Protein AF-A0A091I4J6-F1 (afdb_monomer_lite)

Organism: Calypte anna (NCBI:txid9244)

Secondary structure (DSSP, 8-state):
--S----GGG--EEEEEEPS-SS-SS-EEEEEEEETTEEEEEEE-TTS-HHHHHHHHHHHHHHHHHHTTB-TTSS-B---HHHHHHHHHHHSGGG------HHHHHHHHTT-

Radius of gyration: 14.86 Å; chains: 1; bounding box: 45×29×33 Å

pLDDT: mean 83.04, std 12.64, range [34.03, 96.19]

InterPro domains:
  IPR029392 AP-5 complex subunit sigma-1 [PF15001] (3-112)
  IPR029392 AP-5 complex subunit sigma-1 [PTHR16120] (7-112)

Structure (mmCIF, N/CA/C/O backbone):
data_AF-A0A091I4J6-F1
#
_entry.id   AF-A0A091I4J6-F1
#
loop_
_atom_site.group_PDB
_atom_site.id
_atom_site.type_symbol
_atom_site.label_atom_id
_atom_site.label_alt_id
_atom_site.label_comp_id
_atom_site.label_asym_id
_atom_site.label_entity_id
_atom_site.label_seq_id
_atom_site.pdbx_PDB_ins_code
_atom_site.Cartn_x
_atom_site.Cartn_y
_atom_site.Cartn_z
_atom_site.occupancy
_atom_site.B_iso_or_equiv
_atom_site.auth_seq_id
_atom_site.auth_comp_id
_atom_site.auth_asym_id
_atom_site.auth_atom_id
_atom_site.pdbx_PDB_model_num
ATOM 1 N N . LEU A 1 1 ? 25.527 3.847 -18.966 1.00 34.03 1 LEU A N 1
ATOM 2 C CA . LEU A 1 1 ? 24.719 3.514 -17.774 1.00 34.03 1 LEU A CA 1
ATOM 3 C C . LEU A 1 1 ? 23.432 4.303 -17.915 1.00 34.03 1 LEU A C 1
ATOM 5 O O . LEU A 1 1 ? 23.521 5.514 -17.745 1.00 34.03 1 LEU A O 1
ATOM 9 N N . PRO A 1 2 ? 22.308 3.739 -18.378 1.00 42.44 2 PRO A N 1
ATOM 10 C CA . PRO A 1 2 ? 21.125 4.561 -18.486 1.00 42.44 2 PRO A CA 1
ATOM 11 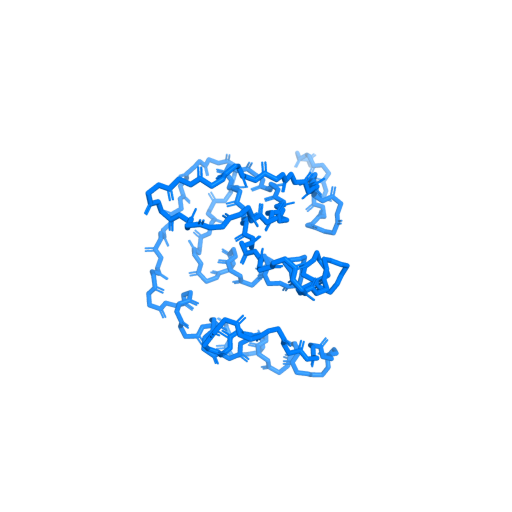C C . PRO A 1 2 ? 20.493 4.675 -17.099 1.00 42.44 2 PRO A C 1
ATOM 13 O O . PRO A 1 2 ? 20.138 3.674 -16.489 1.00 42.44 2 PRO A O 1
ATOM 16 N N . GLU A 1 3 ? 20.422 5.931 -16.673 1.00 41.00 3 GLU A N 1
ATOM 17 C CA . GLU A 1 3 ? 19.513 6.513 -15.685 1.00 41.00 3 GLU A CA 1
ATOM 18 C C . GLU A 1 3 ? 19.781 6.151 -14.220 1.00 41.00 3 GLU A C 1
ATOM 20 O O . GLU A 1 3 ? 19.926 4.995 -13.833 1.00 41.00 3 GLU A O 1
ATOM 25 N N . GLY A 1 4 ? 19.951 7.205 -13.414 1.00 44.16 4 GLY A N 1
ATOM 26 C CA . GLY A 1 4 ? 20.346 7.123 -12.014 1.00 44.16 4 GLY A CA 1
ATOM 27 C C . GLY A 1 4 ? 19.477 6.141 -11.244 1.00 44.16 4 GLY A C 1
ATOM 28 O O . GLY A 1 4 ? 18.297 5.985 -11.536 1.00 44.16 4 GLY A O 1
ATOM 29 N N . SER A 1 5 ? 20.081 5.472 -10.268 1.00 50.94 5 SER A N 1
ATOM 30 C CA . SER A 1 5 ? 19.414 4.591 -9.315 1.00 50.94 5 SER A CA 1
ATOM 31 C C . SER A 1 5 ? 18.212 5.300 -8.687 1.00 50.94 5 SER A C 1
ATOM 33 O O . SER A 1 5 ? 18.366 5.996 -7.685 1.00 50.94 5 SER A O 1
ATOM 35 N N . LEU A 1 6 ? 17.032 5.166 -9.298 1.00 60.72 6 LEU A N 1
ATOM 36 C CA . LEU A 1 6 ? 15.790 5.723 -8.781 1.00 60.72 6 LEU A CA 1
ATOM 37 C C . LEU A 1 6 ? 15.531 5.034 -7.445 1.00 60.72 6 LEU A C 1
ATOM 39 O O . LEU A 1 6 ? 15.201 3.849 -7.390 1.00 60.72 6 LEU A O 1
ATOM 43 N N . SER A 1 7 ? 15.755 5.765 -6.357 1.00 75.56 7 SER A N 1
ATOM 44 C CA . SER A 1 7 ? 15.525 5.256 -5.017 1.00 75.56 7 SER A CA 1
ATOM 45 C C . SER A 1 7 ? 14.042 5.342 -4.715 1.00 75.56 7 SER A C 1
ATOM 47 O O . SER A 1 7 ? 13.446 6.417 -4.774 1.00 75.56 7 SER A O 1
ATOM 49 N N . LEU A 1 8 ? 13.437 4.226 -4.316 1.00 77.06 8 LEU A N 1
ATOM 50 C CA . LEU A 1 8 ? 12.045 4.238 -3.878 1.00 77.06 8 LEU A CA 1
ATOM 51 C C . LEU A 1 8 ? 11.820 5.130 -2.643 1.00 77.06 8 LEU A C 1
ATOM 53 O O . LEU A 1 8 ? 10.703 5.572 -2.387 1.00 77.06 8 LEU A O 1
ATOM 57 N N . GLN A 1 9 ? 12.881 5.421 -1.880 1.00 76.12 9 GLN A N 1
ATOM 58 C CA . GLN A 1 9 ? 12.812 6.362 -0.761 1.00 76.12 9 GLN A CA 1
ATOM 59 C C . GLN A 1 9 ? 12.543 7.796 -1.231 1.00 76.12 9 GLN A C 1
ATOM 61 O O . GLN A 1 9 ? 11.864 8.543 -0.530 1.00 76.12 9 GLN A O 1
ATOM 66 N N . GLU A 1 10 ? 13.022 8.148 -2.423 1.00 83.00 10 GLU A N 1
ATOM 67 C CA . GLU A 1 10 ? 12.897 9.471 -3.043 1.00 83.00 10 GLU A CA 1
ATOM 68 C C . GLU A 1 10 ? 11.701 9.550 -4.002 1.00 83.00 10 GLU A C 1
ATOM 70 O O . GLU A 1 10 ? 11.476 10.580 -4.636 1.00 83.00 10 GLU A O 1
ATOM 75 N N . ALA A 1 11 ? 10.917 8.471 -4.099 1.00 88.06 11 ALA A N 1
ATOM 76 C CA . ALA A 1 11 ? 9.726 8.423 -4.926 1.00 88.06 11 ALA A CA 1
ATOM 77 C C . ALA A 1 11 ? 8.771 9.582 -4.572 1.00 88.06 11 ALA A C 1
ATOM 79 O O . ALA A 1 11 ? 8.515 9.819 -3.375 1.00 88.06 11 ALA A O 1
ATOM 80 N N . PRO A 1 12 ? 8.234 10.298 -5.582 1.00 91.75 12 PRO A N 1
ATOM 81 C CA . PRO A 1 12 ? 7.245 11.338 -5.358 1.00 91.75 12 PRO A CA 1
ATOM 82 C C . PRO A 1 12 ? 6.026 10.747 -4.660 1.00 91.75 12 PRO A C 1
ATOM 84 O O . PRO A 1 12 ? 5.597 9.629 -4.941 1.00 91.75 12 PRO A O 1
ATOM 87 N N . GLY A 1 13 ? 5.460 11.514 -3.745 1.00 92.81 13 GLY A N 1
ATOM 88 C CA . GLY A 1 13 ? 4.296 11.112 -2.980 1.00 92.81 13 GLY A CA 1
ATOM 89 C C . GLY A 1 13 ? 3.746 12.282 -2.191 1.00 92.81 13 GLY A C 1
ATOM 90 O O . GLY A 1 13 ? 4.322 13.372 -2.184 1.00 92.81 13 GLY A O 1
ATOM 91 N N . GLY A 1 14 ? 2.627 12.054 -1.527 1.00 94.50 14 GLY A N 1
ATOM 92 C CA . GLY A 1 14 ? 1.982 13.077 -0.728 1.00 94.50 14 GLY A CA 1
ATOM 93 C C . GLY A 1 14 ? 0.687 12.593 -0.112 1.00 94.50 14 GLY A C 1
ATOM 94 O O . GLY A 1 14 ? 0.395 11.399 -0.072 1.00 94.50 14 GLY A O 1
ATOM 95 N N . VAL A 1 15 ? -0.100 13.555 0.358 1.00 95.12 15 VAL A N 1
ATOM 96 C CA . VAL A 1 15 ? -1.387 13.306 0.998 1.00 95.12 15 VAL A CA 1
ATOM 97 C C . VAL A 1 15 ? -2.455 14.168 0.341 1.00 95.12 15 VAL A C 1
ATOM 99 O O . VAL A 1 15 ? -2.225 15.340 0.047 1.00 95.12 15 VAL A O 1
ATOM 102 N N . PHE A 1 16 ? -3.637 13.600 0.133 1.00 94.44 16 PHE A N 1
ATOM 103 C CA . PHE A 1 16 ? -4.837 14.344 -0.238 1.00 94.44 16 PHE A CA 1
ATOM 104 C C . PHE A 1 16 ? -6.051 13.833 0.541 1.00 94.44 16 PHE A C 1
ATOM 106 O O . PHE A 1 16 ? -5.980 12.837 1.259 1.00 94.44 16 PHE A O 1
ATOM 113 N N . GLN A 1 17 ? -7.170 14.549 0.439 1.00 93.44 17 GLN A N 1
ATOM 114 C CA . GLN A 1 17 ? -8.428 14.166 1.077 1.00 93.44 17 GLN A CA 1
ATOM 115 C C . GLN A 1 17 ? -9.470 13.844 0.016 1.00 93.44 17 GLN A C 1
ATOM 117 O O . GLN A 1 17 ? -9.613 14.582 -0.959 1.00 93.44 17 GLN A O 1
ATOM 122 N N . LEU A 1 18 ? -10.212 12.765 0.234 1.00 92.06 18 LEU A N 1
ATOM 123 C CA . LEU A 1 18 ? -11.387 12.418 -0.544 1.00 92.06 18 LEU A CA 1
ATOM 124 C C . LEU A 1 18 ? -12.638 12.924 0.183 1.00 92.06 18 LEU A C 1
ATOM 126 O O . LEU A 1 18 ? -12.763 12.722 1.398 1.00 92.06 18 LEU A O 1
ATOM 130 N N . PRO A 1 19 ? -13.562 13.604 -0.519 1.00 91.75 19 PRO A N 1
ATOM 131 C CA . PRO A 1 19 ? -14.849 13.947 0.063 1.00 91.75 19 PRO A CA 1
ATOM 132 C C . PRO A 1 19 ? -15.663 12.671 0.345 1.00 91.75 19 PRO A C 1
ATOM 134 O O . PRO A 1 19 ? -15.413 11.643 -0.287 1.00 91.75 19 PRO A O 1
ATOM 137 N N . PRO A 1 20 ? -16.655 12.737 1.250 1.00 93.38 20 PRO A N 1
ATOM 138 C CA . PRO A 1 20 ? -17.612 11.651 1.425 1.00 93.38 20 PRO A CA 1
ATOM 139 C C . PRO A 1 20 ? -18.301 11.297 0.100 1.00 93.38 20 PRO A C 1
ATOM 141 O O . PRO A 1 20 ? -18.667 12.192 -0.666 1.00 93.38 20 PRO A O 1
ATOM 144 N N . GLY A 1 21 ? -18.503 10.009 -0.149 1.00 91.19 21 GLY A N 1
ATOM 145 C CA . GLY A 1 21 ? -19.170 9.483 -1.337 1.00 91.19 21 GLY A CA 1
ATOM 146 C C . GLY A 1 21 ? -19.559 8.016 -1.166 1.00 91.19 21 GLY A C 1
ATOM 147 O O . GLY A 1 21 ? -19.424 7.452 -0.084 1.00 91.19 21 GLY A O 1
ATOM 148 N N . ASP A 1 22 ? -20.017 7.382 -2.244 1.00 84.38 22 ASP A N 1
ATOM 149 C CA . ASP A 1 22 ? -20.579 6.023 -2.174 1.00 84.38 22 ASP A CA 1
ATOM 150 C C . ASP A 1 22 ? -19.562 4.959 -1.725 1.00 84.38 22 ASP A C 1
ATOM 152 O O . ASP A 1 22 ? -19.928 3.997 -1.055 1.00 84.38 22 ASP A O 1
ATOM 156 N N . LEU A 1 23 ? -18.278 5.138 -2.062 1.00 85.56 23 LEU A N 1
ATOM 157 C CA . LEU A 1 23 ? -17.202 4.224 -1.650 1.00 85.56 23 LEU A CA 1
ATOM 158 C C . LEU A 1 23 ? -16.725 4.475 -0.214 1.00 85.56 23 LEU A C 1
ATOM 160 O O . LEU A 1 23 ? -16.342 3.536 0.479 1.00 85.56 23 LEU A O 1
ATOM 164 N N . PHE A 1 24 ? -16.748 5.734 0.230 1.00 89.06 24 PHE A N 1
ATOM 165 C CA . PHE A 1 24 ? -16.282 6.150 1.551 1.00 89.06 24 PHE A CA 1
ATOM 166 C C . PHE A 1 24 ? -17.324 7.085 2.175 1.00 89.06 24 PHE A C 1
ATOM 168 O O . PHE A 1 24 ? -17.393 8.257 1.799 1.00 89.06 24 PHE A O 1
ATOM 175 N N . PRO A 1 25 ? -18.140 6.613 3.136 1.00 87.94 25 PRO A N 1
ATOM 176 C CA . PRO A 1 25 ? -19.250 7.397 3.687 1.00 87.94 25 PRO A CA 1
ATOM 177 C C . PRO A 1 25 ? -18.785 8.604 4.513 1.00 87.94 25 PRO A C 1
ATOM 179 O O . PRO A 1 25 ? -19.579 9.482 4.847 1.00 87.94 25 PRO A O 1
ATOM 182 N N . GLN A 1 26 ? -17.500 8.651 4.860 1.00 90.12 26 GLN A N 1
ATOM 183 C CA . GLN A 1 26 ? -16.874 9.738 5.596 1.00 90.12 26 GLN A CA 1
ATOM 184 C C . GLN A 1 26 ? -15.776 10.383 4.754 1.00 90.12 26 GLN A C 1
ATOM 186 O O . GLN A 1 26 ? -15.354 9.858 3.728 1.00 90.12 26 GLN A O 1
ATOM 191 N N . ARG A 1 27 ? -15.309 11.552 5.195 1.00 89.69 27 ARG A N 1
ATOM 192 C CA . ARG A 1 27 ? -14.141 12.186 4.590 1.00 89.69 27 ARG A CA 1
ATOM 193 C C . ARG A 1 27 ? -12.915 11.344 4.915 1.00 89.69 27 ARG A C 1
ATOM 195 O O . ARG A 1 27 ? -12.610 11.156 6.087 1.00 89.69 27 ARG A O 1
ATOM 202 N N . THR A 1 28 ? -12.182 10.928 3.895 1.00 93.00 28 THR A N 1
ATOM 203 C CA . THR A 1 28 ? -11.062 9.998 4.063 1.00 93.00 28 THR A CA 1
ATOM 204 C C . THR A 1 28 ? -9.770 10.643 3.605 1.00 93.00 28 THR A C 1
ATOM 206 O O . THR A 1 28 ? -9.762 11.499 2.717 1.00 93.00 28 THR A O 1
ATOM 209 N N . ARG A 1 29 ? -8.658 10.277 4.235 1.00 94.50 29 ARG A N 1
ATOM 210 C CA . ARG A 1 29 ? -7.342 10.817 3.893 1.00 94.50 29 ARG A CA 1
ATOM 211 C C . ARG A 1 29 ? -6.564 9.742 3.161 1.00 94.50 29 ARG A C 1
ATOM 213 O O . ARG A 1 29 ? -6.602 8.583 3.548 1.00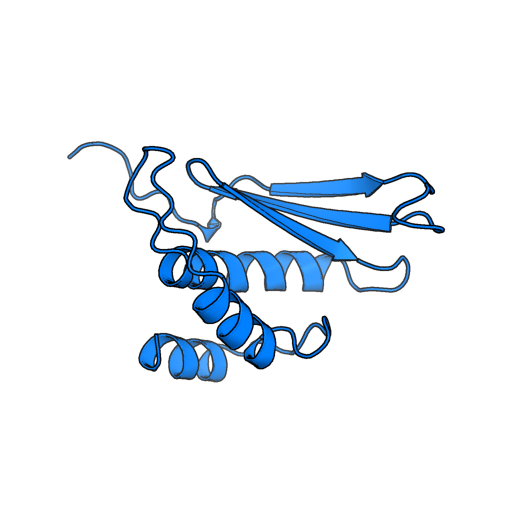 94.50 29 ARG A O 1
ATOM 220 N N . VAL A 1 30 ? -5.879 10.126 2.097 1.00 95.62 30 VAL A N 1
ATOM 221 C CA . VAL A 1 30 ? -5.128 9.197 1.261 1.00 95.62 30 VAL A CA 1
ATOM 222 C C . VAL A 1 30 ? -3.682 9.636 1.255 1.00 95.62 30 VAL A C 1
ATO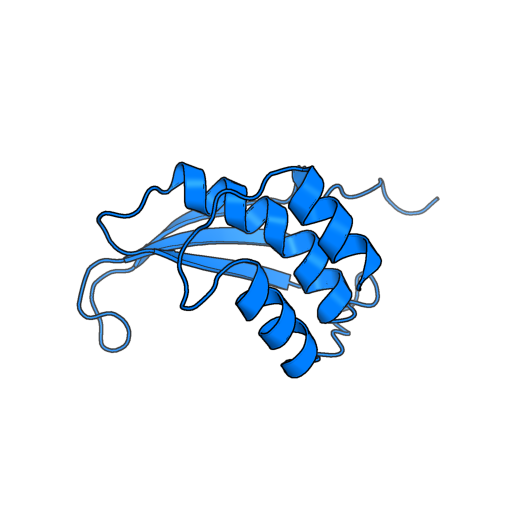M 224 O O . VAL A 1 30 ? -3.381 10.750 0.826 1.00 95.62 30 VAL A O 1
ATOM 227 N N . THR A 1 31 ? -2.796 8.762 1.720 1.00 96.12 31 THR A N 1
ATOM 228 C CA . THR A 1 31 ? -1.362 8.892 1.462 1.00 96.12 31 THR A CA 1
ATOM 229 C C . THR A 1 31 ? -1.007 8.065 0.240 1.00 96.12 31 THR A C 1
ATOM 231 O O . THR A 1 31 ? -1.529 6.966 0.054 1.00 96.12 31 THR A O 1
ATOM 234 N N . TRP A 1 32 ? -0.154 8.598 -0.622 1.00 96.19 32 TRP A N 1
ATOM 235 C CA . TRP A 1 32 ? 0.230 7.937 -1.857 1.00 96.19 32 TRP A CA 1
ATOM 236 C C . TRP A 1 32 ? 1.706 8.154 -2.169 1.00 96.19 32 TRP A C 1
ATOM 238 O O . TRP A 1 32 ? 2.318 9.138 -1.748 1.00 96.19 32 TRP A O 1
ATOM 248 N N . LEU A 1 33 ? 2.267 7.240 -2.952 1.00 94.75 33 LEU A N 1
ATOM 249 C CA . LEU A 1 33 ? 3.546 7.416 -3.625 1.00 94.75 33 LEU A CA 1
ATOM 250 C C . LEU A 1 33 ? 3.479 6.819 -5.024 1.00 94.75 33 LEU A C 1
ATOM 252 O O . LEU A 1 33 ? 2.722 5.884 -5.271 1.00 94.75 33 LEU A O 1
ATOM 256 N N . SER A 1 34 ? 4.282 7.349 -5.936 1.00 90.75 34 SER A N 1
ATOM 257 C CA . SER A 1 34 ? 4.377 6.877 -7.312 1.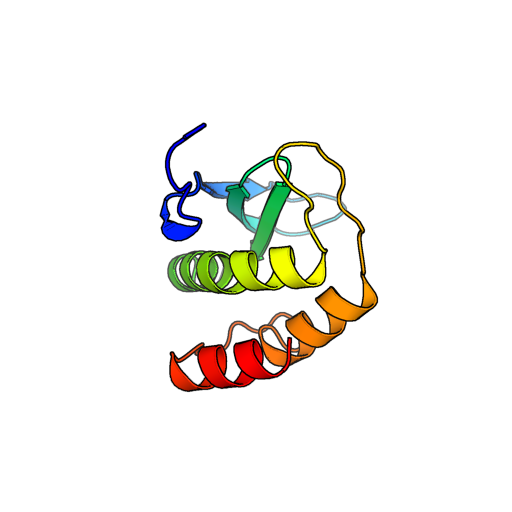00 90.75 34 SER A CA 1
ATOM 258 C C . SER A 1 34 ? 5.812 6.504 -7.634 1.00 90.75 34 SER A C 1
ATOM 260 O O . SER A 1 34 ? 6.734 7.269 -7.363 1.00 90.75 34 SER A O 1
ATOM 262 N N . PHE A 1 35 ? 6.005 5.345 -8.252 1.00 86.38 35 PHE A N 1
ATOM 263 C CA . PHE A 1 35 ? 7.310 4.884 -8.702 1.00 86.38 35 PHE A CA 1
ATOM 264 C C . PHE A 1 35 ? 7.173 4.099 -10.008 1.00 86.38 35 PHE A C 1
ATOM 266 O O . PHE A 1 35 ? 6.342 3.196 -10.113 1.00 86.38 35 PHE A O 1
ATOM 273 N N . LEU A 1 36 ? 7.993 4.445 -11.007 1.00 83.44 36 LEU A N 1
ATOM 274 C CA . LEU A 1 36 ? 7.844 3.969 -12.389 1.00 83.44 36 LEU A CA 1
ATOM 275 C C . LEU A 1 36 ? 6.405 4.203 -12.895 1.00 83.44 36 LEU A C 1
ATOM 277 O O . LEU A 1 36 ? 5.903 5.320 -12.801 1.00 83.44 36 LEU A O 1
ATOM 281 N N . ALA A 1 37 ? 5.743 3.166 -13.415 1.00 80.88 37 ALA A N 1
ATOM 282 C CA . ALA A 1 37 ? 4.374 3.216 -13.929 1.00 80.88 37 ALA A CA 1
ATOM 283 C C . ALA A 1 37 ? 3.297 2.875 -12.874 1.00 80.88 37 ALA A C 1
ATOM 285 O O . ALA A 1 37 ? 2.147 2.632 -13.236 1.00 80.88 37 ALA A O 1
ATOM 286 N N . LEU A 1 38 ? 3.654 2.818 -11.586 1.00 84.31 38 LEU A N 1
ATOM 287 C CA . LEU A 1 38 ? 2.744 2.441 -10.505 1.00 84.31 38 LEU A CA 1
ATOM 288 C C . LEU A 1 38 ? 2.555 3.559 -9.486 1.00 84.31 38 LEU A C 1
ATOM 290 O O . LEU A 1 38 ? 3.500 4.256 -9.120 1.00 84.31 38 LEU A O 1
ATOM 294 N N . ALA A 1 39 ? 1.334 3.642 -8.965 1.00 90.00 39 ALA A N 1
ATOM 295 C CA . ALA A 1 39 ? 1.009 4.401 -7.772 1.00 90.00 39 ALA A CA 1
ATOM 296 C C . ALA A 1 39 ? 0.521 3.445 -6.680 1.00 90.00 39 ALA A C 1
ATOM 298 O O . ALA A 1 39 ? -0.318 2.579 -6.923 1.00 90.00 39 ALA A O 1
ATOM 299 N N . PHE A 1 40 ? 1.045 3.625 -5.475 1.00 91.81 40 PHE A N 1
ATOM 300 C CA . PHE A 1 40 ? 0.589 2.955 -4.267 1.00 91.81 40 PHE A CA 1
ATOM 301 C C . PHE A 1 40 ? -0.154 3.974 -3.415 1.00 91.81 40 PHE A C 1
ATOM 303 O O . PHE A 1 40 ? 0.299 5.112 -3.288 1.00 91.81 40 PHE A O 1
ATOM 310 N N . ALA A 1 41 ? -1.274 3.574 -2.821 1.00 95.00 41 ALA A N 1
ATOM 311 C CA . ALA A 1 41 ? -2.064 4.432 -1.952 1.00 95.00 41 ALA A CA 1
ATOM 312 C C . ALA A 1 41 ? -2.532 3.662 -0.715 1.00 95.00 41 ALA A C 1
ATOM 314 O O . ALA A 1 41 ? -2.961 2.515 -0.828 1.00 95.00 41 ALA A O 1
ATOM 315 N N . LEU A 1 42 ? -2.470 4.310 0.448 1.00 94.69 42 LEU A N 1
ATOM 316 C CA . LEU A 1 42 ? -3.165 3.879 1.657 1.00 94.69 42 LEU A CA 1
ATOM 317 C C . LEU A 1 42 ? -4.287 4.861 1.944 1.00 94.69 42 LEU A C 1
ATOM 319 O O . LEU A 1 42 ? -4.085 6.078 1.989 1.00 94.69 42 LEU A O 1
ATOM 323 N N . ILE A 1 43 ? -5.469 4.295 2.120 1.00 94.19 43 ILE A N 1
ATOM 324 C CA . ILE A 1 43 ? -6.689 5.007 2.452 1.00 94.19 43 ILE A CA 1
ATOM 325 C C . ILE A 1 43 ? -6.850 4.885 3.960 1.00 94.19 43 ILE A C 1
ATOM 327 O O . ILE A 1 43 ? -6.913 3.773 4.475 1.00 94.19 43 ILE A O 1
ATOM 331 N N . CYS A 1 44 ? -6.864 6.023 4.643 1.00 93.06 44 CYS A N 1
ATOM 332 C CA . CYS A 1 44 ? -6.825 6.094 6.092 1.00 93.06 44 CYS A CA 1
ATOM 333 C C . CYS A 1 44 ? -8.059 6.794 6.654 1.00 93.06 44 CYS A C 1
ATOM 335 O O . CYS A 1 44 ? -8.470 7.858 6.163 1.00 93.06 44 CYS A O 1
ATOM 337 N N . ASP A 1 45 ? -8.578 6.248 7.746 1.00 89.38 45 ASP A N 1
ATOM 338 C CA . ASP A 1 45 ? -9.658 6.840 8.520 1.00 89.38 45 ASP A CA 1
ATOM 339 C C . ASP A 1 45 ? -9.237 8.200 9.116 1.00 89.38 45 ASP A C 1
ATOM 341 O O . ASP A 1 45 ? -8.041 8.503 9.249 1.00 89.38 45 ASP A O 1
ATOM 345 N N . PRO A 1 46 ? -10.195 9.074 9.482 1.00 85.88 46 PRO A N 1
ATOM 346 C CA . PRO A 1 46 ? -9.906 10.409 10.016 1.00 85.88 46 PRO A CA 1
ATOM 347 C C . PRO A 1 46 ? -8.992 10.425 11.248 1.00 85.88 46 PRO A C 1
ATOM 349 O O . PRO A 1 46 ? -8.197 11.352 11.400 1.00 85.88 46 PRO A O 1
ATOM 352 N N . GLU A 1 47 ? -9.072 9.389 12.083 1.00 88.44 47 GLU A N 1
ATOM 353 C CA . GLU A 1 47 ? -8.360 9.297 13.365 1.00 88.44 47 GLU A CA 1
ATOM 354 C C . GLU A 1 47 ? -6.965 8.667 13.244 1.00 88.44 47 GLU A C 1
ATOM 356 O O . GLU A 1 47 ? -6.156 8.733 14.170 1.00 88.44 47 GLU A O 1
ATOM 361 N N . GLU A 1 48 ? -6.649 8.057 12.101 1.00 89.88 48 GLU A N 1
ATOM 362 C CA . GLU A 1 48 ? -5.376 7.366 11.920 1.00 89.88 48 GLU A CA 1
ATOM 363 C C . GLU A 1 48 ? -4.179 8.326 11.840 1.00 89.88 48 GLU A C 1
ATOM 365 O O . GLU A 1 48 ? -4.278 9.509 11.494 1.00 89.88 48 GLU A O 1
ATOM 370 N N . ASN A 1 49 ? -2.989 7.822 12.148 1.00 91.12 49 ASN A N 1
ATOM 371 C CA . ASN A 1 49 ? -1.778 8.629 12.083 1.00 91.12 49 ASN A CA 1
ATOM 372 C C . ASN A 1 49 ? -1.237 8.677 10.642 1.00 91.12 49 ASN A C 1
ATOM 374 O O . ASN A 1 49 ? -0.648 7.710 10.166 1.00 91.12 49 ASN A O 1
ATOM 378 N N . LEU A 1 50 ? -1.386 9.819 9.959 1.00 91.06 50 LEU A N 1
ATOM 379 C CA . LEU A 1 50 ? -0.911 9.977 8.576 1.00 91.06 50 LEU A CA 1
ATOM 380 C C . LEU A 1 50 ? 0.598 9.828 8.422 1.00 91.06 50 LEU A C 1
ATOM 382 O O . LEU A 1 50 ? 1.050 9.239 7.447 1.00 91.06 50 LEU A O 1
ATOM 386 N N . SER A 1 51 ? 1.384 10.329 9.375 1.00 90.44 51 SER A N 1
ATOM 387 C CA . SER A 1 51 ? 2.840 10.198 9.306 1.00 90.44 51 SER A CA 1
ATOM 388 C C . SER A 1 51 ? 3.259 8.732 9.404 1.00 90.44 51 SER A C 1
ATOM 390 O O . SER A 1 51 ? 4.172 8.299 8.703 1.00 90.44 51 SER A O 1
ATOM 392 N N . LEU A 1 52 ? 2.559 7.942 10.226 1.00 90.81 52 LEU A N 1
ATOM 393 C CA . LEU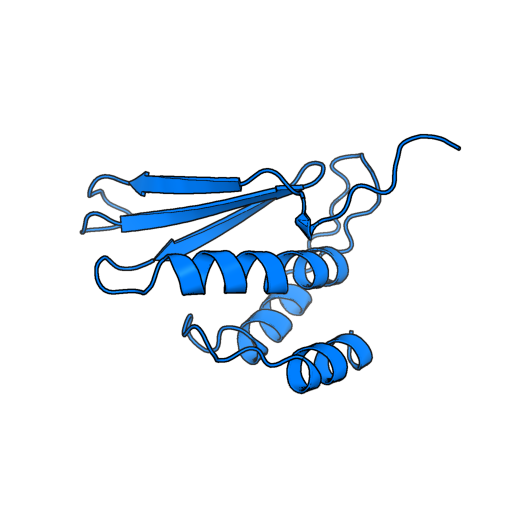 A 1 52 ? 2.745 6.494 10.264 1.00 90.81 52 LEU A CA 1
ATOM 394 C C . LEU A 1 52 ? 2.323 5.841 8.944 1.00 90.81 52 LEU A C 1
ATOM 396 O O . LEU A 1 52 ? 3.052 4.982 8.450 1.00 90.81 52 LEU A O 1
ATOM 400 N N . ALA A 1 53 ? 1.203 6.262 8.353 1.00 92.88 53 ALA A N 1
ATOM 401 C CA . ALA A 1 53 ? 0.726 5.739 7.075 1.00 92.88 53 ALA A CA 1
ATOM 402 C C . ALA A 1 53 ? 1.722 6.002 5.940 1.00 92.88 53 ALA A C 1
ATOM 404 O O . ALA A 1 53 ? 2.062 5.087 5.196 1.00 92.88 53 ALA A O 1
ATOM 405 N N . GLU A 1 54 ? 2.272 7.214 5.853 1.00 91.69 54 GLU A N 1
ATOM 406 C CA . GLU A 1 54 ? 3.310 7.568 4.881 1.00 91.69 54 GLU A CA 1
ATOM 407 C C . GLU A 1 54 ? 4.564 6.698 5.038 1.00 91.69 54 GLU A C 1
ATOM 409 O O . GLU A 1 54 ? 5.073 6.137 4.064 1.00 91.69 54 GLU A O 1
ATOM 414 N N . ILE A 1 55 ? 5.062 6.549 6.272 1.00 90.06 55 ILE A N 1
ATOM 415 C CA . ILE A 1 55 ? 6.233 5.711 6.567 1.00 90.06 55 ILE A CA 1
ATOM 416 C C . ILE A 1 55 ? 5.947 4.247 6.224 1.00 90.06 55 ILE A C 1
ATOM 418 O O . ILE A 1 55 ? 6.810 3.561 5.672 1.00 90.06 55 ILE A O 1
ATOM 422 N N . THR A 1 56 ? 4.747 3.770 6.545 1.00 91.00 56 THR A N 1
ATOM 423 C CA . THR A 1 56 ? 4.296 2.410 6.245 1.00 91.00 56 THR A CA 1
ATOM 424 C C . THR A 1 56 ? 4.260 2.193 4.738 1.00 91.00 56 THR A C 1
ATOM 426 O O . THR A 1 56 ? 4.921 1.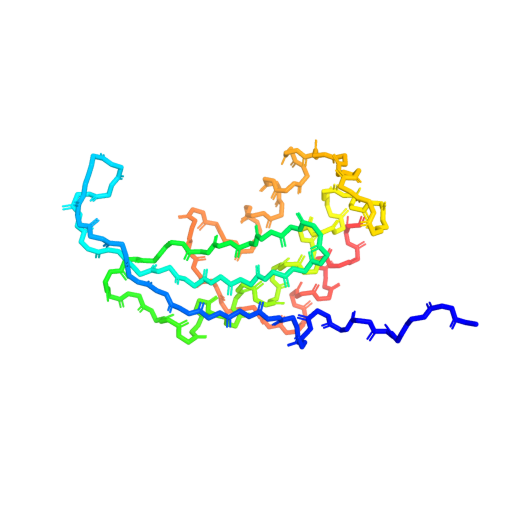281 4.248 1.00 91.00 56 THR A O 1
ATOM 429 N N . LEU A 1 57 ? 3.627 3.087 3.976 1.00 92.50 57 LEU A N 1
ATOM 430 C CA . LEU A 1 57 ? 3.557 3.006 2.518 1.00 92.50 57 LEU A CA 1
ATOM 431 C C . LEU A 1 57 ? 4.946 2.979 1.866 1.00 92.50 57 LEU A C 1
ATOM 433 O O . LEU A 1 57 ? 5.208 2.129 1.015 1.00 92.50 57 LEU A O 1
ATOM 437 N N . ARG A 1 58 ? 5.875 3.832 2.321 1.00 90.56 58 ARG A N 1
ATOM 438 C CA . ARG A 1 58 ? 7.271 3.840 1.841 1.00 90.56 58 ARG A CA 1
ATOM 439 C C . ARG A 1 58 ? 8.023 2.542 2.143 1.00 90.56 58 ARG A C 1
ATOM 441 O O . ARG A 1 58 ? 8.941 2.188 1.408 1.00 90.56 58 ARG A O 1
ATOM 448 N N . ARG A 1 59 ? 7.659 1.825 3.210 1.00 88.94 59 ARG A N 1
ATOM 449 C CA . ARG A 1 59 ? 8.245 0.519 3.565 1.00 88.94 59 ARG A CA 1
ATOM 450 C C . ARG A 1 59 ? 7.585 -0.641 2.823 1.00 88.94 59 ARG A C 1
ATOM 452 O O . ARG A 1 59 ? 8.264 -1.624 2.538 1.00 88.94 59 ARG A O 1
ATOM 459 N N . LEU A 1 60 ? 6.300 -0.538 2.505 1.00 89.38 60 LEU A N 1
ATOM 460 C CA . LEU A 1 60 ? 5.552 -1.561 1.774 1.00 89.38 60 LEU A CA 1
ATOM 461 C C . LEU A 1 60 ? 5.882 -1.568 0.288 1.00 89.38 60 LEU A C 1
ATOM 463 O O . LEU A 1 60 ? 6.121 -2.627 -0.287 1.00 89.38 60 LEU A O 1
ATOM 467 N N . ALA A 1 61 ? 5.926 -0.387 -0.325 1.00 90.25 61 ALA A N 1
ATOM 468 C CA . ALA A 1 61 ? 6.027 -0.244 -1.768 1.00 90.25 61 ALA A CA 1
ATOM 469 C C . ALA A 1 61 ? 7.213 -0.997 -2.414 1.00 90.25 61 ALA A C 1
ATOM 471 O O . ALA A 1 61 ? 6.971 -1.656 -3.424 1.00 90.25 61 ALA A O 1
ATOM 472 N N . PRO A 1 62 ? 8.444 -1.038 -1.850 1.00 87.31 62 PRO A N 1
ATOM 473 C CA . PRO A 1 62 ? 9.530 -1.807 -2.462 1.00 87.31 62 PRO A CA 1
ATOM 474 C C . PRO A 1 62 ? 9.209 -3.304 -2.520 1.00 87.31 62 PRO A C 1
ATOM 476 O O . PRO A 1 62 ? 9.527 -3.974 -3.496 1.00 87.31 62 PRO A O 1
ATOM 479 N N . ARG A 1 63 ? 8.544 -3.828 -1.487 1.00 88.19 63 ARG A N 1
ATOM 480 C CA . ARG A 1 63 ? 8.218 -5.252 -1.382 1.00 88.19 63 ARG A CA 1
ATOM 481 C C . ARG A 1 63 ? 7.016 -5.619 -2.238 1.00 88.19 63 ARG A C 1
ATOM 483 O O . ARG A 1 63 ? 7.042 -6.644 -2.907 1.00 88.19 63 ARG A O 1
ATOM 490 N N . LEU A 1 64 ? 6.007 -4.748 -2.291 1.00 87.50 64 LEU A N 1
ATOM 491 C CA . LEU A 1 64 ? 4.887 -4.898 -3.219 1.00 87.50 64 LEU A CA 1
ATOM 492 C C . LEU A 1 64 ? 5.368 -4.881 -4.671 1.00 87.50 64 LEU A C 1
ATOM 494 O O . LEU A 1 64 ? 4.905 -5.681 -5.471 1.00 87.50 64 LEU A O 1
ATOM 498 N N . MET A 1 65 ? 6.341 -4.038 -5.017 1.00 84.94 65 MET A N 1
ATOM 499 C CA . MET A 1 65 ? 6.938 -4.055 -6.354 1.00 84.94 65 MET A CA 1
ATOM 500 C C . MET A 1 65 ? 7.628 -5.380 -6.695 1.00 84.94 65 MET A C 1
ATOM 502 O O . MET A 1 65 ? 7.501 -5.859 -7.824 1.00 84.94 65 MET A O 1
ATOM 506 N N . VAL A 1 66 ? 8.335 -5.978 -5.731 1.00 84.81 66 VAL A N 1
ATOM 507 C CA . VAL A 1 66 ? 8.944 -7.308 -5.891 1.00 84.81 66 VAL A CA 1
ATOM 508 C C . VAL A 1 66 ? 7.857 -8.374 -6.058 1.00 84.81 66 VAL A C 1
ATOM 510 O O . VAL A 1 66 ? 7.907 -9.152 -7.012 1.00 84.81 66 VAL A O 1
ATOM 513 N N . ALA A 1 67 ? 6.834 -8.366 -5.198 1.00 83.56 67 ALA A N 1
ATOM 514 C CA . ALA A 1 67 ? 5.724 -9.318 -5.237 1.00 83.56 67 ALA A CA 1
ATOM 515 C C . ALA A 1 67 ? 4.935 -9.246 -6.558 1.00 83.56 67 ALA A C 1
ATOM 517 O O . ALA A 1 67 ? 4.642 -10.275 -7.169 1.00 83.56 67 ALA A O 1
ATOM 518 N N . LEU A 1 68 ? 4.671 -8.031 -7.047 1.00 81.69 68 LEU A N 1
ATOM 519 C CA . LEU A 1 68 ? 3.982 -7.756 -8.312 1.00 81.69 68 LEU A CA 1
ATOM 520 C C . LEU A 1 68 ? 4.885 -7.911 -9.550 1.00 81.69 68 LEU A C 1
ATOM 522 O O . LEU A 1 68 ? 4.435 -7.630 -10.658 1.00 81.69 68 LEU A O 1
ATOM 526 N N . ARG A 1 69 ? 6.151 -8.328 -9.375 1.00 77.00 69 ARG A N 1
ATOM 527 C CA . ARG A 1 69 ? 7.157 -8.518 -10.436 1.00 77.00 69 ARG A CA 1
ATOM 528 C C . ARG A 1 69 ? 7.112 -7.397 -11.478 1.00 77.00 69 ARG A C 1
ATOM 530 O O . ARG A 1 69 ? 6.867 -7.647 -12.654 1.00 77.00 69 ARG A O 1
ATOM 537 N N . VAL A 1 70 ? 7.318 -6.159 -11.040 1.00 67.75 70 VAL A N 1
ATOM 538 C CA . VAL A 1 70 ? 7.370 -4.999 -11.943 1.00 67.75 70 VAL A CA 1
ATOM 539 C C . VAL A 1 70 ? 8.640 -5.096 -12.793 1.00 67.75 70 VAL A C 1
ATOM 541 O O . VAL A 1 70 ? 9.749 -4.931 -12.279 1.00 67.75 70 VAL A O 1
ATOM 544 N N . LEU A 1 71 ? 8.494 -5.414 -14.081 1.00 62.25 71 LEU A N 1
ATOM 545 C CA . LEU A 1 71 ? 9.614 -5.664 -14.989 1.00 62.25 71 LEU A CA 1
ATOM 546 C C . LEU A 1 71 ? 10.006 -4.371 -15.724 1.00 62.25 71 LEU A C 1
ATOM 548 O O . LEU A 1 71 ? 9.627 -4.132 -16.865 1.00 62.25 71 LEU A O 1
ATOM 552 N N . GLY A 1 72 ? 10.815 -3.533 -15.073 1.00 63.00 72 GLY A N 1
ATOM 553 C CA . GLY A 1 72 ? 11.444 -2.371 -15.713 1.00 63.00 72 GLY A CA 1
ATOM 554 C C . GLY A 1 72 ? 10.545 -1.135 -15.860 1.00 63.00 72 GLY A C 1
ATOM 555 O O . GLY A 1 72 ? 9.591 -0.949 -15.114 1.00 63.00 72 GLY A O 1
ATOM 556 N N . SER A 1 73 ? 10.911 -0.236 -16.782 1.00 59.59 73 SER A N 1
ATOM 557 C CA . SER A 1 73 ? 10.259 1.072 -16.986 1.00 59.59 73 SER A CA 1
ATOM 558 C C . SER A 1 73 ? 8.977 1.018 -17.824 1.00 59.59 73 SER A C 1
ATOM 560 O O . SER A 1 73 ? 8.245 2.006 -17.886 1.00 59.59 73 SER A O 1
ATOM 562 N N . GLY A 1 74 ? 8.699 -0.118 -18.468 1.00 56.12 74 GLY A N 1
ATOM 563 C CA . GLY A 1 74 ? 7.425 -0.378 -19.128 1.00 56.12 74 GLY A CA 1
ATOM 564 C C . GLY A 1 74 ? 6.364 -0.760 -18.103 1.00 56.12 74 GLY A C 1
ATOM 565 O O . GLY A 1 74 ? 6.669 -1.376 -17.087 1.00 56.12 74 GLY A O 1
ATOM 566 N N . ALA A 1 75 ? 5.100 -0.441 -18.376 1.00 57.03 75 ALA A N 1
ATOM 567 C CA . ALA A 1 75 ? 3.950 -0.856 -17.565 1.00 57.03 75 ALA A CA 1
ATOM 568 C C . ALA A 1 75 ? 3.694 -2.386 -17.594 1.00 57.03 75 ALA A C 1
ATOM 570 O O . ALA A 1 75 ? 2.566 -2.837 -17.402 1.00 57.03 75 ALA A O 1
ATOM 571 N N . GLU A 1 76 ? 4.725 -3.196 -17.848 1.00 59.44 76 GLU A N 1
ATOM 572 C CA . GLU A 1 76 ? 4.684 -4.651 -17.773 1.00 59.44 76 GLU A CA 1
ATOM 573 C C . GLU A 1 76 ? 4.772 -5.072 -16.304 1.00 59.44 76 GLU A C 1
ATOM 575 O O . GLU A 1 76 ? 5.829 -5.379 -15.748 1.00 59.44 76 GLU A O 1
ATOM 580 N N . VAL A 1 77 ? 3.613 -5.041 -15.654 1.00 63.47 77 VAL A N 1
ATOM 581 C CA . VAL A 1 77 ? 3.428 -5.557 -14.303 1.00 63.47 77 VAL A CA 1
ATOM 582 C C . VAL A 1 77 ? 2.770 -6.922 -14.415 1.00 63.47 77 VAL A C 1
ATOM 584 O O . VAL A 1 77 ? 1.617 -7.038 -14.834 1.00 63.47 77 VAL A O 1
ATOM 587 N N . LEU A 1 78 ? 3.489 -7.971 -14.021 1.00 67.50 78 LEU A N 1
ATOM 588 C CA . LEU A 1 78 ? 2.891 -9.285 -13.804 1.00 67.50 78 LEU A CA 1
ATOM 589 C C . LEU A 1 78 ? 2.184 -9.254 -12.453 1.00 67.50 78 LEU A C 1
ATOM 591 O O . LEU A 1 78 ? 2.719 -9.732 -11.457 1.00 67.50 78 LEU A O 1
ATOM 595 N N . LEU A 1 79 ? 0.986 -8.665 -12.427 1.00 67.75 79 LEU A N 1
ATOM 596 C CA . LEU A 1 79 ? 0.156 -8.590 -11.228 1.00 67.75 79 LEU A CA 1
ATOM 597 C C . LEU A 1 79 ? -0.038 -10.005 -10.668 1.00 67.75 79 LEU A C 1
ATOM 599 O O . LEU A 1 79 ? -0.757 -10.823 -11.238 1.00 67.75 79 LEU A O 1
ATOM 603 N N . ARG A 1 80 ? 0.645 -10.294 -9.559 1.00 76.06 80 ARG A N 1
ATOM 604 C CA . ARG A 1 80 ? 0.492 -11.518 -8.772 1.00 76.06 80 ARG A CA 1
ATOM 605 C C . ARG A 1 80 ? -0.289 -11.160 -7.510 1.00 76.06 80 ARG A C 1
ATOM 607 O O . ARG A 1 80 ? 0.347 -10.927 -6.481 1.00 76.06 80 ARG A O 1
ATOM 614 N N . PRO A 1 81 ? -1.628 -11.062 -7.590 1.00 78.00 81 PRO A N 1
ATOM 615 C CA . PRO A 1 81 ? -2.448 -10.642 -6.457 1.00 78.00 81 PRO A CA 1
ATOM 616 C C . PRO A 1 81 ? -2.186 -11.516 -5.228 1.00 78.00 81 PRO A C 1
ATOM 618 O O . PRO A 1 81 ? -1.845 -10.969 -4.193 1.00 78.00 81 PRO A O 1
ATOM 621 N N . ASP A 1 82 ? -2.128 -12.843 -5.380 1.00 85.56 82 ASP A N 1
ATOM 622 C CA . ASP A 1 82 ? -1.869 -13.770 -4.266 1.00 85.56 82 ASP A CA 1
ATOM 623 C C . ASP A 1 82 ? -0.556 -13.483 -3.508 1.00 85.56 82 ASP A C 1
ATOM 625 O O . ASP A 1 82 ? -0.466 -13.663 -2.295 1.00 85.56 82 ASP A O 1
ATOM 629 N N . ALA A 1 83 ? 0.487 -13.034 -4.219 1.00 83.25 83 ALA A N 1
ATOM 630 C CA . ALA A 1 83 ? 1.773 -12.701 -3.604 1.00 83.25 83 ALA A CA 1
ATOM 631 C C . ALA A 1 83 ? 1.720 -11.355 -2.864 1.00 83.25 83 ALA A C 1
ATOM 633 O O . ALA A 1 83 ? 2.371 -11.191 -1.833 1.00 83.25 83 ALA A O 1
ATOM 634 N N . ALA A 1 84 ? 0.955 -10.393 -3.388 1.00 84.50 84 ALA A N 1
ATOM 635 C CA . ALA A 1 84 ? 0.702 -9.132 -2.704 1.00 84.50 84 ALA A CA 1
ATOM 636 C C . ALA A 1 84 ? -0.195 -9.337 -1.474 1.00 84.50 84 ALA A C 1
ATOM 638 O O . ALA A 1 84 ? 0.094 -8.762 -0.429 1.00 84.50 84 ALA A O 1
ATOM 639 N N . ASP A 1 85 ? -1.208 -10.198 -1.569 1.00 87.38 85 ASP A N 1
ATOM 640 C CA . ASP A 1 85 ? -2.129 -10.518 -0.478 1.00 87.38 85 ASP A CA 1
ATOM 641 C C . ASP A 1 85 ? -1.389 -11.148 0.704 1.00 87.38 85 ASP A C 1
ATOM 643 O O . ASP A 1 85 ? -1.465 -10.630 1.816 1.00 87.38 85 ASP A O 1
ATOM 647 N N . GLY A 1 86 ? -0.564 -12.176 0.463 1.00 87.44 86 GLY A N 1
ATOM 648 C CA . GLY A 1 86 ? 0.241 -12.782 1.530 1.00 87.44 86 GLY A CA 1
ATOM 649 C C . GLY A 1 86 ? 1.189 -11.782 2.204 1.00 87.44 86 GLY A C 1
ATOM 650 O O . GLY A 1 86 ? 1.395 -11.819 3.415 1.00 87.44 86 GLY A O 1
ATOM 651 N N . LEU A 1 87 ? 1.733 -10.827 1.446 1.00 87.38 87 LEU A N 1
ATOM 652 C CA . LEU A 1 87 ? 2.566 -9.766 2.005 1.00 87.38 87 LEU A CA 1
ATOM 653 C C . LEU A 1 87 ? 1.761 -8.775 2.859 1.00 87.38 87 LEU A C 1
ATOM 655 O O . LEU A 1 87 ? 2.237 -8.338 3.912 1.00 87.38 87 LEU A O 1
ATOM 659 N N . LEU A 1 88 ? 0.559 -8.407 2.415 1.00 89.44 88 LEU A N 1
ATOM 660 C CA . LEU A 1 88 ? -0.337 -7.530 3.163 1.00 89.44 88 LEU A CA 1
ATOM 661 C C . LEU A 1 88 ? -0.823 -8.201 4.450 1.00 89.44 88 LEU A C 1
ATOM 663 O O . LEU A 1 88 ? -0.831 -7.537 5.481 1.00 89.44 88 LEU A O 1
ATOM 667 N N . ASP A 1 89 ? -1.093 -9.507 4.445 1.00 89.75 89 ASP A N 1
ATOM 668 C CA . ASP A 1 89 ? -1.438 -10.262 5.656 1.00 89.75 89 ASP A CA 1
ATOM 669 C C . ASP A 1 89 ? -0.340 -10.187 6.732 1.00 89.75 89 ASP A C 1
ATOM 671 O O . ASP A 1 89 ? -0.630 -10.183 7.930 1.00 89.75 89 ASP A O 1
ATOM 675 N N . HIS A 1 90 ? 0.928 -10.071 6.324 1.00 85.94 90 HIS A N 1
ATOM 676 C CA . HIS A 1 90 ? 2.061 -9.954 7.243 1.00 85.94 90 HIS A CA 1
ATOM 677 C C . HIS A 1 90 ? 2.408 -8.523 7.654 1.00 85.94 90 HIS A C 1
ATOM 679 O O . HIS A 1 90 ? 2.951 -8.333 8.740 1.00 85.94 90 HIS A O 1
ATOM 685 N N . LEU A 1 91 ? 2.168 -7.518 6.808 1.00 86.06 91 LEU A N 1
ATOM 686 C CA . LEU A 1 91 ? 2.622 -6.140 7.058 1.00 86.06 91 LEU A CA 1
ATOM 687 C C . LEU A 1 91 ? 1.493 -5.159 7.401 1.00 86.06 91 LEU A C 1
ATOM 689 O O . LEU A 1 91 ? 1.750 -4.139 8.041 1.00 86.06 91 LEU A O 1
ATOM 693 N N . LEU A 1 92 ? 0.269 -5.471 6.983 1.00 90.00 92 LEU A N 1
ATOM 694 C CA . LEU A 1 92 ? -0.970 -4.732 7.225 1.00 90.00 92 LEU A CA 1
ATOM 695 C C . LEU A 1 92 ? -2.123 -5.716 7.522 1.00 90.00 92 LEU A C 1
ATOM 697 O O . LEU A 1 92 ? -3.130 -5.720 6.806 1.00 90.00 92 LEU A O 1
ATOM 701 N N . PRO A 1 93 ? -2.011 -6.567 8.559 1.00 88.94 93 PRO A N 1
ATOM 702 C CA . PRO A 1 93 ? -3.054 -7.531 8.882 1.00 88.94 93 PRO A CA 1
ATOM 703 C C . PRO A 1 93 ? -4.370 -6.797 9.130 1.00 88.94 93 PRO A C 1
ATOM 705 O O . PRO A 1 93 ? -4.449 -5.906 9.977 1.00 88.94 93 PRO A O 1
ATOM 708 N N . GLN A 1 94 ? -5.406 -7.153 8.367 1.00 87.94 94 GLN A N 1
ATOM 709 C CA . GLN A 1 94 ? -6.723 -6.504 8.435 1.00 87.94 94 GLN A CA 1
ATOM 710 C C . GLN A 1 94 ? -6.675 -4.975 8.223 1.00 87.94 94 GLN A C 1
ATOM 712 O O . GLN A 1 94 ? -7.534 -4.253 8.724 1.00 87.94 94 GLN A O 1
ATOM 717 N N . GLY A 1 95 ? -5.660 -4.467 7.515 1.00 88.25 95 GLY A N 1
ATOM 718 C CA . GLY A 1 95 ? -5.449 -3.034 7.297 1.00 88.25 95 GLY A CA 1
ATOM 719 C C . GLY A 1 95 ? -4.812 -2.290 8.476 1.00 88.25 95 GLY A C 1
ATOM 720 O O . GLY A 1 95 ? -4.629 -1.079 8.396 1.00 88.25 95 GLY A O 1
ATOM 721 N N . GLN A 1 96 ? -4.435 -2.976 9.558 1.00 88.50 96 GLN A N 1
ATOM 722 C CA . GLN A 1 96 ? -3.842 -2.329 10.727 1.00 88.50 96 GLN A CA 1
ATOM 723 C C . GLN A 1 96 ? -2.365 -2.000 10.497 1.00 88.50 96 GLN A C 1
ATOM 725 O O . GLN A 1 96 ? -1.539 -2.881 10.252 1.00 88.50 96 GLN A O 1
ATOM 730 N N . MET A 1 97 ? -2.010 -0.723 10.642 1.00 89.50 97 MET A N 1
ATOM 731 C CA . MET A 1 97 ? -0.617 -0.279 10.593 1.00 89.50 97 MET A CA 1
ATOM 732 C C . MET A 1 97 ? 0.170 -0.795 11.799 1.00 89.50 97 MET A C 1
ATOM 734 O O . MET A 1 97 ? -0.036 -0.364 12.934 1.00 89.50 97 MET A O 1
ATOM 738 N N . MET A 1 98 ? 1.117 -1.695 11.543 1.00 82.62 98 MET A N 1
ATOM 739 C CA . MET A 1 98 ? 1.989 -2.255 12.573 1.00 82.62 98 MET A CA 1
ATOM 740 C C . MET A 1 98 ? 3.307 -1.493 12.705 1.00 82.62 98 MET A C 1
ATOM 742 O O . MET A 1 98 ? 3.764 -0.802 11.792 1.00 82.62 98 MET A O 1
ATOM 746 N N . PHE A 1 99 ? 3.987 -1.675 13.840 1.00 80.19 99 PHE A N 1
ATOM 747 C CA . PHE A 1 99 ? 5.363 -1.211 13.979 1.00 80.19 99 PHE A CA 1
ATOM 748 C C . PHE A 1 99 ? 6.306 -2.067 13.125 1.00 80.19 99 PHE A C 1
ATOM 750 O O . PHE A 1 99 ? 6.775 -3.131 13.532 1.00 80.19 99 PHE A O 1
ATOM 757 N N . LEU A 1 100 ? 6.613 -1.573 11.929 1.00 80.75 100 LEU A N 1
ATOM 758 C CA . LEU A 1 100 ? 7.536 -2.220 11.006 1.00 80.75 100 LEU A CA 1
ATOM 759 C C . LEU A 1 100 ? 8.982 -1.930 11.421 1.00 80.75 100 LEU A C 1
ATOM 761 O O . LEU A 1 100 ? 9.604 -0.981 10.946 1.00 80.75 100 LEU A O 1
ATOM 765 N N . ASN A 1 101 ? 9.543 -2.715 12.337 1.00 83.12 101 ASN A N 1
ATOM 766 C CA . ASN A 1 101 ? 10.960 -2.587 12.687 1.00 83.12 101 ASN A CA 1
ATOM 767 C C . ASN A 1 101 ? 11.870 -3.149 11.574 1.00 83.12 101 ASN A C 1
ATOM 769 O O . ASN A 1 101 ? 11.423 -3.915 10.722 1.00 83.12 101 ASN A O 1
ATOM 773 N N . GLN A 1 102 ? 13.153 -2.769 11.561 1.00 83.19 102 GLN A N 1
ATOM 774 C CA . GLN A 1 102 ? 14.069 -3.229 10.506 1.00 83.19 102 GLN A CA 1
ATOM 775 C C . GLN A 1 102 ? 14.277 -4.752 10.503 1.00 83.19 102 GLN A C 1
ATOM 777 O O . GLN A 1 102 ? 14.421 -5.325 9.431 1.00 83.19 102 GLN A O 1
ATOM 782 N N . GLY A 1 103 ? 14.258 -5.410 11.664 1.00 84.31 103 GLY A N 1
ATOM 783 C CA . GLY A 1 103 ? 14.446 -6.861 11.756 1.00 84.31 103 GLY A CA 1
ATOM 784 C C . GLY A 1 103 ? 13.290 -7.654 11.141 1.00 84.31 103 GLY A C 1
ATOM 785 O O . GLY A 1 103 ? 13.531 -8.601 10.400 1.00 84.31 103 GLY A O 1
ATOM 786 N N . LEU A 1 104 ? 12.044 -7.234 11.384 1.00 82.31 104 LEU A N 1
ATOM 787 C CA . LEU A 1 104 ? 10.842 -7.806 10.771 1.00 82.31 104 LEU A CA 1
ATOM 788 C C . LEU A 1 104 ? 10.893 -7.650 9.251 1.00 82.31 104 LEU A C 1
ATOM 790 O O . LEU A 1 104 ? 10.686 -8.605 8.512 1.00 82.31 104 LEU A O 1
ATOM 794 N N . LEU A 1 105 ? 11.213 -6.438 8.801 1.00 84.62 105 LEU A N 1
ATOM 795 C CA . LEU A 1 105 ? 11.330 -6.115 7.387 1.00 84.62 105 LEU A CA 1
ATOM 796 C C . LEU A 1 105 ? 12.396 -6.974 6.687 1.00 84.62 105 LEU A C 1
ATOM 798 O O . LEU A 1 105 ? 12.133 -7.500 5.612 1.00 84.62 105 LEU A O 1
ATOM 802 N N . GLN A 1 106 ? 13.558 -7.171 7.316 1.00 85.38 106 GLN A N 1
ATOM 803 C CA . GLN A 1 106 ? 14.625 -8.038 6.801 1.00 85.38 106 GLN A CA 1
ATOM 804 C C . GLN A 1 106 ? 14.249 -9.523 6.804 1.00 85.38 106 GLN A C 1
ATOM 806 O O . GLN A 1 106 ? 14.642 -10.254 5.898 1.00 85.38 106 GLN A O 1
ATOM 811 N N . ALA A 1 107 ? 13.528 -9.990 7.828 1.00 84.50 107 ALA A N 1
ATOM 812 C CA . ALA A 1 107 ? 13.069 -11.373 7.891 1.00 84.50 107 ALA A CA 1
ATOM 813 C C . ALA A 1 107 ? 12.116 -11.683 6.732 1.00 84.50 107 ALA A C 1
ATOM 815 O O . ALA A 1 107 ? 12.298 -12.701 6.071 1.00 84.50 107 ALA A O 1
ATOM 816 N N . LEU A 1 108 ? 11.186 -10.768 6.450 1.00 81.31 108 LEU A N 1
ATOM 817 C CA . LEU A 1 108 ? 10.247 -10.900 5.343 1.00 81.31 108 LEU A CA 1
ATOM 818 C C . LEU A 1 108 ? 10.940 -10.796 3.977 1.00 81.31 108 LEU A C 1
ATOM 820 O O . LEU A 1 108 ? 10.635 -11.570 3.081 1.00 81.31 108 LEU A O 1
ATOM 824 N N . ASP A 1 109 ? 11.920 -9.899 3.821 1.00 82.94 109 ASP A N 1
ATOM 825 C CA . ASP A 1 109 ? 12.686 -9.781 2.568 1.00 82.94 109 ASP A CA 1
ATOM 826 C C . ASP A 1 109 ? 13.433 -11.066 2.193 1.00 82.94 109 ASP A C 1
ATOM 828 O O . ASP A 1 109 ? 13.734 -11.277 1.026 1.00 82.94 109 ASP A O 1
ATOM 832 N N . ARG A 1 110 ? 13.763 -11.914 3.173 1.00 83.56 110 ARG A N 1
ATOM 833 C CA . ARG A 1 110 ? 14.407 -13.213 2.938 1.00 83.56 110 ARG A CA 1
ATOM 834 C C . ARG A 1 110 ? 13.420 -14.289 2.469 1.00 83.56 110 ARG A C 1
ATOM 836 O O . ARG A 1 110 ? 13.856 -15.306 1.938 1.00 83.56 110 ARG A O 1
ATOM 843 N N . GLU A 1 111 ? 12.130 -14.104 2.731 1.00 77.81 111 GLU A N 1
ATOM 844 C CA . GLU A 1 111 ? 11.062 -15.043 2.368 1.00 77.81 111 GLU A CA 1
ATOM 845 C C . GLU A 1 111 ? 10.453 -14.746 0.984 1.00 77.81 111 GLU A C 1
ATOM 847 O O . GLU A 1 111 ? 9.793 -15.620 0.420 1.00 77.81 111 GLU A O 1
ATOM 852 N N . LEU A 1 112 ? 10.697 -13.544 0.441 1.00 71.44 112 LEU A N 1
ATOM 853 C CA . LEU A 1 112 ? 10.290 -13.083 -0.898 1.00 71.44 112 LEU A CA 1
ATOM 854 C C . LEU A 1 112 ? 11.304 -13.467 -1.986 1.00 71.44 112 LEU A C 1
ATOM 856 O O . LEU A 1 112 ? 10.844 -13.799 -3.105 1.00 71.44 112 LEU A O 1
#

Foldseek 3Di:
DPDDPPDLLPFDWDKDWDPADDVHNHIWMKTWTDDQPDIDIDIHDPPDDVVLVNVLRSLLVVVCCVQQVCPPNDPPTNGPVVSSVVSCCQQQNVNNHDDPDPVSSVVVVVVD

Sequence (112 aa):
LPEGSLSLQEAPGGVFQLPPGDLFPQRTRVTWLSFLALAFALICDPEENLSLAEITLRRLAPRLMVALRVLGSGAEVLLRPDAADGLLDHLLPQGQMMFLNQGLLQALDREL